Protein AF-B5CTF8-F1 (afdb_monomer_lite)

Radius of gyration: 16.31 Å; chains: 1; bounding box: 38×30×40 Å

pLDDT: mean 96.84, std 2.46, range [86.25, 98.81]

Sequence (152 aa):
MHTYTHDYATVYASEQAYFDDLQKVSDLVEKITGEKSTLIRFPGGSSNTVSADYVQGLMTTLTKAVHEKGYEYFDWNCDSTDASGNNVAVSKLVQNATLCSADHVTILMHDTDAKDTTVEALPQIIEYYRGQGYSFKGLTKDSVAAHHRVNN

Organism: NCBI:txid471875

Secondary structure (DSSP, 8-state):
---SS--HHHHTS-HHHHHHHHHHHHHHHHHHHS----EE--TT-TT-SGGGGT-TTHHHHHHHHHHHTT-EE---SEE--GGGSSS--HHHHHHHHHS---SS--EE---STT-HHHHHHHHHHHHHHHHTT-------TTS---PPPP--

Structure (mmCIF, N/CA/C/O backbone):
data_AF-B5CTF8-F1
#
_entry.id   AF-B5CTF8-F1
#
loop_
_atom_site.group_PDB
_atom_site.id
_atom_site.type_symbol
_atom_site.label_atom_id
_atom_site.label_alt_id
_atom_site.label_comp_id
_atom_site.label_asym_id
_atom_site.label_entity_id
_atom_site.label_seq_id
_atom_site.pdbx_PDB_ins_code
_atom_site.Cartn_x
_atom_site.Cartn_y
_atom_site.Cartn_z
_atom_site.occupancy
_atom_site.B_iso_or_equiv
_atom_site.auth_seq_id
_atom_site.auth_comp_id
_atom_site.auth_asym_id
_atom_site.auth_atom_id
_atom_site.pdbx_PDB_model_num
ATOM 1 N N . MET A 1 1 ? -4.929 -3.071 -6.303 1.00 96.19 1 MET A N 1
ATOM 2 C CA . MET A 1 1 ? -3.919 -4.077 -6.707 1.00 96.19 1 MET A CA 1
ATOM 3 C C . MET A 1 1 ? -2.605 -3.802 -5.995 1.00 96.19 1 MET A C 1
ATOM 5 O O . MET A 1 1 ? -2.296 -2.639 -5.763 1.00 96.19 1 MET A O 1
ATOM 9 N N . HIS A 1 2 ? -1.853 -4.845 -5.636 1.00 97.69 2 HIS A N 1
ATOM 10 C CA . HIS A 1 2 ? -0.646 -4.725 -4.809 1.00 97.69 2 HIS A CA 1
ATOM 11 C C . HIS A 1 2 ? 0.510 -5.586 -5.338 1.00 97.69 2 HIS A C 1
ATOM 13 O O . HIS A 1 2 ? 1.178 -6.255 -4.560 1.00 97.69 2 HIS A O 1
ATOM 19 N N . THR A 1 3 ? 0.736 -5.572 -6.659 1.00 97.62 3 THR A N 1
ATOM 20 C CA . THR A 1 3 ? 1.616 -6.507 -7.401 1.00 97.62 3 THR A CA 1
ATOM 21 C C . THR A 1 3 ? 1.103 -7.952 -7.416 1.00 97.62 3 THR A C 1
ATOM 23 O O . THR A 1 3 ? 0.203 -8.315 -6.661 1.00 97.62 3 THR A O 1
ATOM 26 N N . TYR A 1 4 ? 1.605 -8.747 -8.356 1.00 97.88 4 TYR A N 1
ATOM 27 C CA . TYR A 1 4 ? 1.338 -10.172 -8.504 1.00 97.88 4 TYR A CA 1
ATOM 28 C C . TYR A 1 4 ? 2.293 -11.006 -7.647 1.00 97.88 4 TYR A C 1
ATOM 30 O O . TYR A 1 4 ? 1.866 -11.959 -7.002 1.00 97.88 4 TYR A O 1
ATOM 38 N N . THR A 1 5 ? 3.583 -10.657 -7.637 1.00 97.62 5 THR A N 1
ATOM 39 C CA . THR A 1 5 ? 4.616 -11.425 -6.919 1.00 97.62 5 THR A CA 1
ATOM 40 C C . THR A 1 5 ? 4.878 -10.942 -5.498 1.00 97.62 5 THR A C 1
ATOM 42 O O . THR A 1 5 ? 5.259 -11.751 -4.656 1.00 97.62 5 THR A O 1
ATOM 45 N N . HIS A 1 6 ? 4.711 -9.640 -5.232 1.00 97.00 6 HIS A N 1
ATOM 46 C CA . HIS A 1 6 ? 5.143 -8.995 -3.987 1.00 97.00 6 HIS A CA 1
ATOM 47 C C . HIS A 1 6 ? 6.638 -9.241 -3.656 1.00 97.00 6 HIS A C 1
ATOM 49 O O . HIS A 1 6 ? 7.058 -9.213 -2.497 1.00 97.00 6 HIS A O 1
ATOM 55 N N . ASP A 1 7 ? 7.461 -9.470 -4.686 1.00 98.31 7 ASP A N 1
ATOM 56 C CA . ASP A 1 7 ? 8.910 -9.647 -4.573 1.00 98.31 7 ASP A CA 1
ATOM 57 C C . ASP A 1 7 ? 9.632 -8.370 -5.011 1.00 98.31 7 ASP A C 1
ATOM 59 O O . ASP A 1 7 ? 9.619 -8.010 -6.188 1.00 98.31 7 ASP A O 1
ATOM 63 N N . TYR A 1 8 ? 10.276 -7.684 -4.064 1.00 98.19 8 TYR A N 1
ATOM 64 C CA . TYR A 1 8 ? 10.908 -6.385 -4.309 1.00 98.19 8 TYR A CA 1
ATOM 65 C C . TYR A 1 8 ? 11.960 -6.417 -5.422 1.00 98.19 8 TYR A C 1
ATOM 67 O O . TYR A 1 8 ? 11.995 -5.502 -6.244 1.00 98.19 8 TYR A O 1
ATOM 75 N N . ALA A 1 9 ? 12.770 -7.477 -5.488 1.00 98.19 9 ALA A N 1
ATOM 76 C CA . ALA A 1 9 ? 13.823 -7.603 -6.489 1.00 98.19 9 ALA A CA 1
ATOM 77 C C . ALA A 1 9 ? 13.270 -7.738 -7.907 1.00 98.19 9 ALA A C 1
ATOM 79 O O . ALA A 1 9 ? 13.858 -7.214 -8.848 1.00 98.19 9 ALA A O 1
ATOM 80 N N . THR A 1 10 ? 12.128 -8.402 -8.054 1.00 97.88 10 THR A N 1
ATOM 81 C CA . THR A 1 10 ? 11.440 -8.556 -9.332 1.00 97.88 10 THR A CA 1
ATOM 82 C C . THR A 1 10 ? 10.707 -7.275 -9.711 1.00 97.88 10 THR A C 1
ATOM 84 O O . THR A 1 10 ? 10.924 -6.740 -10.797 1.00 97.88 10 THR A O 1
ATOM 87 N N . VAL A 1 11 ? 9.853 -6.755 -8.823 1.00 98.38 11 VAL A N 1
ATOM 88 C CA . VAL A 1 11 ? 8.950 -5.641 -9.160 1.00 98.38 11 VAL A CA 1
ATOM 89 C C . VAL A 1 11 ? 9.685 -4.314 -9.326 1.00 98.38 11 VAL A C 1
ATOM 91 O O . VAL A 1 11 ? 9.248 -3.482 -10.114 1.00 98.38 11 VAL A O 1
ATOM 94 N N . TYR A 1 12 ? 10.808 -4.111 -8.628 1.00 98.69 12 TYR A N 1
ATOM 95 C CA . TYR A 1 12 ? 11.600 -2.881 -8.706 1.00 98.69 12 TYR A CA 1
ATOM 96 C C . TYR A 1 12 ? 12.874 -3.010 -9.553 1.00 98.69 12 TYR A C 1
ATOM 98 O O . TYR A 1 12 ? 13.704 -2.106 -9.546 1.00 98.69 12 TYR A O 1
ATOM 106 N N . ALA A 1 13 ? 13.012 -4.074 -10.353 1.00 98.56 13 ALA A N 1
ATOM 107 C CA . ALA A 1 13 ? 14.134 -4.221 -11.287 1.00 98.56 13 ALA A CA 1
ATOM 108 C C . ALA A 1 13 ? 14.137 -3.176 -12.420 1.00 98.56 13 ALA A C 1
ATOM 110 O O . ALA A 1 13 ? 15.185 -2.877 -12.988 1.00 98.56 13 ALA A O 1
ATOM 111 N N . SER A 1 14 ? 12.965 -2.663 -12.808 1.00 98.75 14 SER A N 1
ATOM 112 C CA . SER A 1 14 ? 12.784 -1.591 -13.796 1.00 98.75 14 SER A CA 1
ATOM 113 C C . SER A 1 14 ? 11.323 -1.136 -13.828 1.00 98.75 14 SER A C 1
ATOM 115 O O . SER A 1 14 ? 10.443 -1.816 -13.300 1.00 98.75 14 SER A O 1
ATOM 117 N N . GLU A 1 15 ? 11.040 -0.031 -14.520 1.00 98.56 15 GLU A N 1
ATOM 118 C CA . GLU A 1 15 ? 9.663 0.390 -14.803 1.00 98.56 15 GLU A CA 1
ATOM 119 C C . GLU A 1 15 ? 8.869 -0.693 -15.555 1.00 98.56 15 GLU A C 1
ATOM 121 O O . GLU A 1 15 ? 7.729 -0.991 -15.200 1.00 98.56 15 GLU A O 1
ATOM 126 N N . GLN A 1 16 ? 9.484 -1.327 -16.561 1.00 98.69 16 GLN A N 1
ATOM 127 C CA . GLN A 1 16 ? 8.839 -2.392 -17.329 1.00 98.69 16 GLN A CA 1
ATOM 128 C C . GLN A 1 16 ? 8.497 -3.592 -16.440 1.00 98.69 16 GLN A C 1
ATOM 130 O O . GLN A 1 16 ? 7.382 -4.098 -16.507 1.00 98.69 16 GLN A O 1
ATOM 135 N N . ALA A 1 17 ? 9.423 -4.009 -15.570 1.00 98.75 17 ALA A N 1
ATOM 136 C CA . ALA A 1 17 ? 9.198 -5.129 -14.658 1.00 98.75 17 ALA A CA 1
ATOM 137 C C . ALA A 1 17 ? 8.020 -4.865 -13.706 1.00 98.75 17 ALA A C 1
ATOM 139 O O . ALA A 1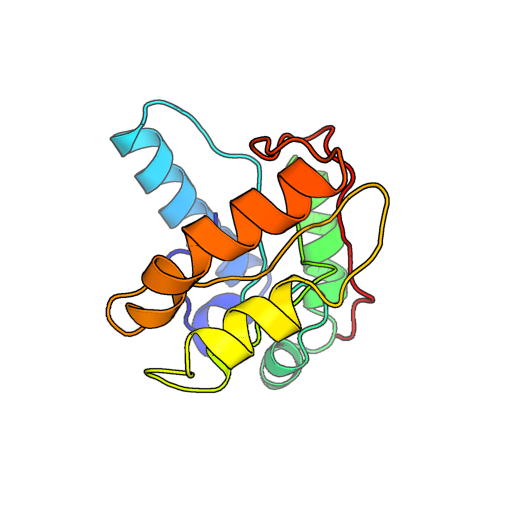 17 ? 7.185 -5.748 -13.505 1.00 98.75 17 ALA A O 1
ATOM 140 N N . TYR A 1 18 ? 7.909 -3.637 -13.187 1.00 98.75 18 TYR A N 1
ATOM 141 C CA . TYR A 1 18 ? 6.771 -3.226 -12.369 1.00 98.75 18 TYR A CA 1
ATOM 142 C C . TYR A 1 18 ? 5.447 -3.347 -13.135 1.00 98.75 18 TYR A C 1
ATOM 144 O O . TYR A 1 18 ? 4.488 -3.928 -12.628 1.00 98.75 18 TYR A O 1
ATOM 152 N N . PHE A 1 19 ? 5.381 -2.819 -14.361 1.00 98.69 19 PHE A N 1
ATOM 153 C CA . PHE A 1 19 ? 4.145 -2.840 -15.145 1.00 98.69 19 PHE A CA 1
ATOM 154 C C . PHE A 1 19 ? 3.779 -4.227 -15.675 1.00 98.69 19 PHE A C 1
ATOM 156 O O . PHE A 1 19 ? 2.593 -4.543 -15.726 1.00 98.69 19 PHE A O 1
ATOM 163 N N . ASP A 1 20 ? 4.755 -5.071 -16.007 1.00 98.69 20 ASP A N 1
ATOM 164 C CA . ASP A 1 20 ? 4.509 -6.465 -16.388 1.00 98.69 20 ASP A CA 1
ATOM 165 C C . ASP A 1 20 ? 3.908 -7.259 -15.224 1.00 98.69 20 ASP A C 1
ATOM 167 O O . ASP A 1 20 ? 2.986 -8.056 -15.406 1.00 98.69 20 ASP A O 1
ATOM 171 N N . ASP A 1 21 ? 4.412 -7.039 -14.010 1.00 98.69 21 ASP A N 1
ATOM 172 C CA . ASP A 1 21 ? 3.878 -7.653 -12.800 1.00 98.69 21 ASP A CA 1
ATOM 173 C C . ASP A 1 21 ? 2.484 -7.093 -12.440 1.00 98.69 21 ASP A C 1
ATOM 175 O O . ASP A 1 21 ? 1.551 -7.862 -12.180 1.00 98.69 21 ASP A O 1
ATOM 179 N N . LEU A 1 22 ? 2.292 -5.772 -12.541 1.00 98.50 22 LEU A N 1
ATOM 180 C CA . LEU A 1 22 ? 0.996 -5.123 -12.327 1.00 98.50 22 LEU A CA 1
ATOM 181 C C . LEU A 1 22 ? -0.067 -5.610 -13.325 1.00 98.50 22 LEU A C 1
ATOM 183 O O . LEU A 1 22 ? -1.218 -5.826 -12.941 1.00 98.50 22 LEU A O 1
ATOM 187 N N . GLN A 1 23 ? 0.304 -5.818 -14.592 1.00 98.19 23 GLN A N 1
ATOM 188 C CA . GLN A 1 23 ? -0.613 -6.324 -15.611 1.00 98.19 23 GLN A CA 1
ATOM 189 C C . GLN A 1 23 ? -1.076 -7.748 -15.281 1.00 98.19 23 GLN A C 1
ATOM 191 O O . GLN A 1 23 ? -2.269 -8.022 -15.364 1.00 98.19 23 GLN A O 1
ATOM 196 N N . LYS A 1 24 ? -0.180 -8.627 -14.807 1.00 98.31 24 LYS A N 1
ATOM 197 C CA . LYS A 1 24 ? -0.543 -10.001 -14.407 1.00 98.31 24 LYS A CA 1
ATOM 198 C C . LYS A 1 24 ? -1.600 -10.029 -13.306 1.00 98.31 24 LYS A C 1
ATOM 200 O O . LYS A 1 24 ? -2.558 -10.796 -13.402 1.00 98.31 24 LYS A O 1
ATOM 205 N N . VAL A 1 25 ? -1.450 -9.206 -12.261 1.00 98.06 25 VAL A N 1
ATOM 206 C CA . VAL A 1 25 ? -2.472 -9.128 -11.202 1.00 98.06 25 VAL A CA 1
ATOM 207 C C . VAL A 1 25 ? -3.752 -8.464 -11.707 1.00 98.06 25 VAL A C 1
ATOM 209 O O . VAL A 1 25 ? -4.835 -8.907 -11.332 1.00 98.06 25 VAL A O 1
ATOM 212 N N . SER A 1 26 ? -3.660 -7.469 -12.597 1.00 97.56 26 SER A N 1
ATOM 213 C CA . SER A 1 26 ? -4.846 -6.856 -13.208 1.00 97.56 26 SER A CA 1
ATOM 214 C C . SER A 1 26 ? -5.657 -7.863 -14.016 1.00 97.56 26 SER A C 1
ATOM 216 O O . SER A 1 26 ? -6.871 -7.923 -13.842 1.00 97.56 26 SER A O 1
ATOM 218 N N . ASP A 1 27 ? -4.999 -8.663 -14.856 1.00 97.94 27 ASP A N 1
ATOM 219 C CA . ASP A 1 27 ? -5.650 -9.683 -15.681 1.00 97.94 27 ASP A CA 1
ATOM 220 C C . ASP A 1 27 ? -6.286 -10.772 -14.813 1.00 97.94 27 ASP A C 1
ATOM 222 O O . ASP A 1 27 ? -7.396 -11.229 -15.086 1.00 97.94 27 ASP A O 1
ATOM 226 N N . LEU A 1 28 ? -5.600 -11.186 -13.739 1.00 97.88 28 LEU A N 1
ATOM 227 C CA . LEU A 1 28 ? -6.134 -12.173 -12.804 1.00 97.88 28 LEU A CA 1
ATOM 228 C C . LEU A 1 28 ? -7.380 -11.649 -12.080 1.00 97.88 28 LEU A C 1
ATOM 230 O O . LEU A 1 28 ? -8.369 -12.376 -11.982 1.00 97.88 28 LEU A O 1
ATOM 234 N N . VAL A 1 29 ? -7.343 -10.405 -11.591 1.00 97.69 29 VAL A N 1
ATOM 235 C CA . VAL A 1 29 ? -8.494 -9.771 -10.934 1.00 97.69 29 VAL A CA 1
ATOM 236 C C . VAL A 1 29 ? -9.663 -9.675 -11.907 1.00 97.69 29 VAL A C 1
ATOM 238 O O . VAL A 1 29 ? -10.735 -10.173 -11.583 1.00 97.69 29 VAL A O 1
ATOM 241 N N . GLU A 1 30 ? -9.452 -9.142 -13.112 1.00 97.94 30 GLU A N 1
ATOM 242 C CA . GLU A 1 30 ? -10.499 -9.012 -14.134 1.00 97.94 30 GLU A CA 1
ATOM 243 C C . GLU A 1 30 ? -11.096 -10.373 -14.517 1.00 97.94 30 GLU A C 1
ATOM 245 O O . GLU A 1 30 ? -12.311 -10.516 -14.619 1.00 97.94 30 GLU A O 1
ATOM 250 N N . LYS A 1 31 ? -10.268 -11.415 -14.637 1.00 98.25 31 LYS A N 1
ATOM 251 C CA . LYS A 1 31 ? -10.738 -12.780 -14.902 1.00 98.25 31 LYS A CA 1
ATOM 252 C C . LYS A 1 31 ? -11.645 -13.328 -13.791 1.00 98.25 31 LYS A C 1
ATOM 254 O O . LYS A 1 31 ? -12.556 -14.098 -14.088 1.00 98.25 31 LYS A O 1
ATOM 259 N N . ILE A 1 32 ? -11.366 -13.001 -12.528 1.00 98.12 32 ILE A N 1
ATOM 260 C CA . ILE A 1 32 ? -12.110 -13.510 -11.363 1.00 98.12 32 ILE A CA 1
ATOM 261 C C . ILE A 1 32 ? -13.388 -12.703 -11.127 1.00 98.12 32 ILE A C 1
ATOM 263 O O . ILE A 1 32 ? -14.428 -13.279 -10.815 1.00 98.12 32 ILE A O 1
ATOM 267 N N . THR A 1 33 ? -13.307 -11.378 -11.234 1.00 97.44 33 THR A N 1
ATOM 268 C CA . THR A 1 33 ? -14.381 -10.466 -10.821 1.00 97.44 33 THR A CA 1
ATOM 269 C C . THR A 1 33 ? -15.216 -9.949 -11.989 1.00 97.44 33 THR A C 1
ATOM 271 O O . THR A 1 33 ? -16.330 -9.487 -11.766 1.00 97.44 33 THR A O 1
ATOM 274 N N . GLY A 1 34 ? -14.693 -10.008 -13.217 1.00 97.69 34 GLY A N 1
ATOM 275 C CA . GLY A 1 34 ? -15.251 -9.333 -14.390 1.00 97.69 34 GLY A CA 1
ATOM 276 C C . GLY A 1 34 ? -14.941 -7.832 -14.457 1.00 97.69 34 GLY A C 1
ATOM 277 O O . GLY A 1 34 ? -15.405 -7.169 -15.377 1.00 97.69 34 GLY A O 1
ATOM 278 N N . GLU A 1 35 ? -14.170 -7.294 -13.505 1.00 94.88 35 GLU A N 1
ATOM 279 C CA . GLU A 1 35 ? -13.938 -5.856 -13.341 1.00 94.88 35 GLU A CA 1
ATOM 280 C C . GLU A 1 35 ? -12.444 -5.522 -13.344 1.00 94.88 35 GLU A C 1
ATOM 282 O O . GLU A 1 35 ? -11.648 -6.119 -12.611 1.00 94.88 35 GLU A O 1
ATOM 287 N N . LYS A 1 36 ? -12.060 -4.495 -14.110 1.00 92.38 36 LYS A N 1
ATOM 288 C CA . LYS A 1 36 ? -10.679 -4.009 -14.142 1.00 92.38 36 LYS A CA 1
ATOM 289 C C . LYS A 1 36 ? -10.430 -2.993 -13.031 1.00 92.38 36 LYS A C 1
ATOM 291 O O . LYS A 1 36 ? -10.975 -1.889 -13.029 1.00 92.38 36 LYS A O 1
ATOM 296 N N . SER A 1 37 ? -9.556 -3.341 -12.089 1.00 93.75 37 SER A N 1
ATOM 297 C CA . SER A 1 37 ? -9.152 -2.415 -11.031 1.00 93.75 37 SER A CA 1
ATOM 298 C C . SER A 1 37 ? -8.206 -1.344 -11.573 1.00 93.75 37 SER A C 1
ATOM 300 O O . SER A 1 37 ? -7.288 -1.626 -12.337 1.00 93.75 37 SER A O 1
ATOM 302 N N . THR A 1 38 ? -8.400 -0.104 -11.131 1.00 95.62 38 THR A N 1
ATOM 303 C CA . THR A 1 38 ? -7.511 1.026 -11.452 1.00 95.62 38 THR A CA 1
ATOM 304 C C . THR A 1 38 ? -6.891 1.654 -10.205 1.00 95.62 38 THR A C 1
ATOM 306 O O . THR A 1 38 ? -6.253 2.699 -10.289 1.00 95.62 38 THR A O 1
ATOM 309 N N . LEU A 1 39 ? -7.062 1.009 -9.049 1.00 98.06 39 LEU A N 1
ATOM 310 C CA . LEU A 1 39 ? -6.517 1.458 -7.773 1.00 98.06 39 LEU A CA 1
ATOM 311 C C . LEU A 1 39 ? -5.348 0.558 -7.397 1.00 98.06 39 LEU A C 1
ATOM 313 O O . LEU A 1 39 ? -5.477 -0.674 -7.416 1.00 98.06 39 LEU A O 1
ATOM 317 N N . ILE A 1 40 ? -4.219 1.148 -7.031 1.00 98.44 40 ILE A N 1
ATOM 318 C CA . ILE A 1 40 ? -3.011 0.409 -6.666 1.00 98.44 40 ILE A CA 1
ATOM 319 C C . ILE A 1 40 ? -2.462 0.859 -5.311 1.00 98.44 40 ILE A C 1
ATOM 321 O O . ILE A 1 40 ? -2.770 1.936 -4.810 1.00 98.44 40 ILE A O 1
ATOM 325 N N . ARG A 1 41 ? -1.611 0.025 -4.725 1.00 98.56 41 ARG A N 1
ATOM 326 C CA . ARG A 1 41 ? -0.685 0.412 -3.660 1.00 98.56 41 ARG A CA 1
ATOM 327 C C . ARG A 1 41 ? 0.672 -0.171 -4.012 1.00 98.56 41 ARG A C 1
ATOM 329 O O . ARG A 1 41 ? 0.757 -1.361 -4.317 1.00 98.56 41 ARG A O 1
ATOM 336 N N . PHE A 1 42 ? 1.722 0.639 -3.983 1.00 98.69 42 PHE A N 1
ATOM 337 C CA . PHE A 1 42 ? 3.085 0.149 -4.182 1.00 98.69 42 PHE A CA 1
ATOM 338 C C . PHE A 1 42 ? 3.507 -0.742 -3.000 1.00 98.69 42 PHE A C 1
ATOM 340 O O . PHE A 1 42 ? 3.227 -0.370 -1.857 1.00 98.69 42 PHE A O 1
ATOM 347 N N . PRO A 1 43 ? 4.172 -1.893 -3.219 1.00 98.25 43 PRO A N 1
ATOM 348 C CA . PRO A 1 43 ? 4.837 -2.630 -2.144 1.00 98.25 43 PRO A CA 1
ATOM 349 C C . PRO A 1 43 ? 5.779 -1.710 -1.358 1.00 98.25 43 PRO A C 1
ATOM 351 O O . PRO A 1 43 ? 6.628 -1.032 -1.937 1.00 98.25 43 PRO A O 1
ATOM 354 N N . GLY A 1 44 ? 5.591 -1.628 -0.041 1.00 97.62 44 GLY A N 1
ATOM 355 C CA . GLY A 1 44 ? 6.333 -0.700 0.825 1.00 97.62 44 GLY A CA 1
ATOM 356 C C . GLY A 1 44 ? 5.903 0.776 0.740 1.00 97.62 44 GLY A C 1
ATOM 357 O O . GLY A 1 44 ? 6.511 1.619 1.396 1.00 97.62 44 GLY A O 1
ATOM 358 N N . GLY A 1 45 ? 4.864 1.097 -0.037 1.00 98.38 45 GLY A N 1
ATOM 359 C CA . GLY A 1 45 ? 4.376 2.460 -0.272 1.00 98.38 45 GLY A CA 1
ATOM 360 C C . GLY A 1 45 ? 5.213 3.246 -1.285 1.00 98.38 45 GLY A C 1
ATOM 361 O O . GLY A 1 45 ? 6.332 2.865 -1.634 1.00 98.38 45 GLY A O 1
ATOM 362 N N . SER A 1 46 ? 4.686 4.372 -1.766 1.00 98.62 46 SER A N 1
ATOM 363 C CA . SER A 1 46 ? 5.386 5.279 -2.693 1.00 98.62 46 SER A CA 1
ATOM 364 C C . SER A 1 46 ? 6.676 5.866 -2.094 1.00 98.62 46 SER A C 1
ATOM 366 O O . SER A 1 46 ? 7.608 6.234 -2.808 1.00 98.62 46 SER A O 1
ATOM 368 N N . SER A 1 47 ? 6.750 5.899 -0.763 1.00 98.56 47 SER A N 1
ATOM 369 C CA . SER A 1 47 ? 7.880 6.369 0.036 1.00 98.56 47 SER A CA 1
ATOM 370 C C . SER A 1 47 ? 8.966 5.324 0.289 1.00 98.56 47 SER A C 1
ATOM 372 O O . SER A 1 47 ? 9.897 5.615 1.046 1.00 98.56 47 SER A O 1
ATOM 374 N N . ASN A 1 48 ? 8.841 4.107 -0.251 1.00 98.50 48 ASN A N 1
ATOM 375 C CA . ASN A 1 48 ? 9.820 3.052 -0.006 1.00 98.50 48 ASN A CA 1
ATOM 376 C C . ASN A 1 48 ? 11.218 3.459 -0.498 1.00 98.50 48 ASN A C 1
ATOM 378 O O . ASN A 1 48 ? 11.367 4.118 -1.526 1.00 98.50 48 ASN A O 1
ATOM 382 N N . THR A 1 49 ? 12.244 3.023 0.228 1.00 98.44 49 THR A N 1
ATOM 383 C CA . THR A 1 49 ? 13.650 3.202 -0.162 1.00 98.44 49 THR A CA 1
ATOM 384 C C . THR A 1 49 ? 14.276 1.918 -0.697 1.00 98.44 49 THR A C 1
ATOM 386 O O . THR A 1 49 ? 15.321 1.984 -1.325 1.00 98.44 49 THR A O 1
ATOM 389 N N . VAL A 1 50 ? 13.639 0.757 -0.495 1.00 98.31 50 VAL A N 1
ATOM 390 C CA . VAL A 1 50 ? 14.149 -0.549 -0.958 1.00 98.31 50 VAL A CA 1
ATOM 391 C C . VAL A 1 50 ? 14.262 -0.618 -2.481 1.00 98.31 50 VAL A C 1
ATOM 393 O O . VAL A 1 50 ? 15.166 -1.248 -3.011 1.00 98.31 50 VAL A O 1
ATOM 396 N N . SER A 1 51 ? 13.396 0.090 -3.212 1.00 98.50 51 SER A N 1
ATOM 397 C CA . SER A 1 51 ? 13.511 0.225 -4.670 1.00 98.50 51 SER A CA 1
ATOM 398 C C . SER A 1 51 ? 14.852 0.825 -5.112 1.00 98.50 51 SER A C 1
ATOM 400 O O . SER A 1 51 ? 15.326 0.510 -6.201 1.00 98.50 51 SER A O 1
ATOM 402 N N . ALA A 1 52 ? 15.486 1.646 -4.269 1.00 98.19 52 ALA A N 1
ATOM 403 C CA . ALA A 1 52 ? 16.760 2.296 -4.556 1.00 98.19 52 ALA A CA 1
ATOM 404 C C . ALA A 1 52 ? 17.936 1.297 -4.569 1.00 98.19 52 ALA A C 1
ATOM 406 O O . ALA A 1 52 ? 18.951 1.561 -5.218 1.00 98.19 52 ALA A O 1
ATOM 407 N N . ASP A 1 53 ? 17.781 0.137 -3.920 1.00 98.31 53 ASP A N 1
ATOM 408 C CA . ASP A 1 53 ? 18.752 -0.965 -3.967 1.00 98.31 53 ASP A CA 1
ATOM 409 C C . ASP A 1 53 ? 18.805 -1.627 -5.358 1.00 98.31 53 ASP A C 1
ATOM 411 O O . ASP A 1 53 ? 19.786 -2.294 -5.691 1.00 98.31 53 ASP A O 1
ATOM 415 N N . TYR A 1 54 ? 17.773 -1.420 -6.186 1.00 98.06 54 TYR A N 1
ATOM 416 C CA . TYR A 1 54 ? 17.666 -1.970 -7.539 1.00 98.06 54 TYR A CA 1
ATOM 417 C C . TYR A 1 54 ? 17.825 -0.884 -8.608 1.00 98.06 54 TYR A C 1
ATOM 419 O O . TYR A 1 54 ? 18.667 -1.008 -9.497 1.00 98.06 54 TYR A O 1
ATOM 427 N N . VAL A 1 55 ? 17.035 0.193 -8.519 1.00 98.56 55 VAL A N 1
ATOM 428 C CA . VAL A 1 55 ? 17.043 1.312 -9.469 1.00 98.56 55 VAL A CA 1
ATOM 429 C C . VAL A 1 55 ? 16.795 2.633 -8.731 1.00 98.56 55 VAL A C 1
ATOM 431 O O . VAL A 1 55 ? 15.711 2.896 -8.205 1.00 98.56 55 VAL A O 1
ATOM 434 N N . GLN A 1 56 ? 17.806 3.502 -8.732 1.00 98.50 56 GLN A N 1
ATOM 435 C CA . GLN A 1 56 ? 17.708 4.875 -8.224 1.00 98.50 56 GLN A CA 1
ATOM 436 C C . GLN A 1 56 ? 16.764 5.708 -9.107 1.00 98.50 56 GLN A C 1
ATOM 438 O O . GLN A 1 56 ? 16.848 5.622 -10.333 1.00 98.50 56 GLN A O 1
ATOM 443 N N . GLY A 1 57 ? 15.886 6.531 -8.527 1.00 98.50 57 GLY A N 1
ATOM 444 C CA . GLY A 1 57 ? 14.935 7.341 -9.303 1.00 98.50 57 GLY A CA 1
ATOM 445 C C . GLY A 1 57 ? 13.638 6.614 -9.675 1.00 98.50 57 GLY A C 1
ATOM 446 O O . GLY A 1 57 ? 12.768 7.193 -10.340 1.00 98.50 57 GLY A O 1
ATOM 447 N N . LEU A 1 58 ? 13.503 5.330 -9.314 1.00 98.75 58 LEU A N 1
ATOM 448 C CA . LEU A 1 58 ? 12.427 4.494 -9.839 1.00 98.75 58 LEU A CA 1
ATOM 449 C C . LEU A 1 58 ? 11.058 4.917 -9.313 1.00 98.75 58 LEU A C 1
ATOM 451 O O . LEU A 1 58 ? 10.128 5.021 -10.107 1.00 98.75 58 LEU A O 1
ATOM 455 N N . MET A 1 59 ? 10.910 5.214 -8.020 1.00 98.75 59 MET A N 1
ATOM 456 C CA . MET A 1 59 ? 9.595 5.587 -7.477 1.00 98.75 59 MET A CA 1
ATOM 457 C C . MET A 1 59 ? 9.138 6.954 -7.991 1.00 98.75 59 MET A C 1
ATOM 459 O O . MET A 1 59 ? 7.960 7.131 -8.299 1.00 98.75 59 MET A O 1
ATOM 463 N N . THR A 1 60 ? 10.065 7.887 -8.204 1.00 98.69 60 THR A N 1
ATOM 464 C CA . THR A 1 60 ? 9.800 9.164 -8.885 1.00 98.69 60 THR A CA 1
ATOM 465 C C . THR A 1 60 ? 9.264 8.963 -10.304 1.00 98.69 60 THR A C 1
ATOM 467 O O . THR A 1 60 ? 8.406 9.724 -10.757 1.00 98.69 60 THR A O 1
ATOM 470 N N . THR A 1 61 ? 9.751 7.940 -11.008 1.00 98.62 61 THR A N 1
ATOM 471 C CA . THR A 1 61 ? 9.272 7.583 -12.350 1.00 98.62 61 THR A CA 1
ATOM 472 C C . THR A 1 61 ? 7.914 6.886 -12.271 1.00 98.62 61 THR A C 1
ATOM 474 O O . THR A 1 61 ? 6.947 7.335 -12.886 1.00 98.62 61 THR A O 1
ATOM 477 N N . LEU A 1 62 ? 7.806 5.842 -11.445 1.00 98.81 62 LEU A N 1
ATOM 478 C CA . LEU A 1 62 ? 6.607 5.017 -11.319 1.00 98.81 62 LEU A CA 1
ATOM 479 C C . LEU A 1 62 ? 5.389 5.810 -10.849 1.00 98.81 62 LEU A C 1
ATOM 481 O O . LEU A 1 62 ? 4.318 5.647 -11.422 1.00 98.81 62 LEU A O 1
ATOM 485 N N . THR A 1 63 ? 5.533 6.687 -9.852 1.00 98.56 63 THR A N 1
ATOM 486 C CA . THR A 1 63 ? 4.407 7.487 -9.326 1.00 98.56 63 THR A CA 1
ATOM 487 C C . THR A 1 63 ? 3.785 8.398 -10.385 1.00 98.56 63 THR A C 1
ATOM 489 O O . THR A 1 63 ? 2.577 8.610 -10.371 1.00 98.56 63 THR A O 1
ATOM 492 N N . LYS A 1 64 ? 4.567 8.872 -11.362 1.00 98.56 64 LYS A N 1
ATOM 493 C CA . LYS A 1 64 ? 4.048 9.614 -12.523 1.00 98.56 64 LYS A CA 1
ATOM 494 C C . LYS A 1 64 ? 3.445 8.676 -13.566 1.00 98.56 64 LYS A C 1
ATOM 496 O O . LYS A 1 64 ? 2.309 8.875 -13.991 1.00 98.56 64 LYS A O 1
ATOM 501 N N . ALA A 1 65 ? 4.177 7.625 -13.932 1.00 98.56 65 ALA A N 1
ATOM 502 C CA . ALA A 1 65 ? 3.778 6.695 -14.983 1.00 98.56 65 ALA A CA 1
ATOM 503 C C . ALA A 1 65 ? 2.453 5.975 -14.674 1.00 98.56 65 ALA A C 1
ATOM 505 O O . ALA A 1 65 ? 1.659 5.716 -15.580 1.00 98.56 65 ALA A O 1
ATOM 506 N N . VAL A 1 66 ? 2.173 5.660 -13.402 1.00 98.12 66 VAL A N 1
ATOM 507 C CA . VAL A 1 66 ? 0.898 5.030 -13.018 1.00 98.12 66 VAL A CA 1
ATOM 508 C C . VAL A 1 66 ? -0.288 5.963 -13.273 1.00 98.12 66 VAL A C 1
ATOM 510 O O . VAL A 1 66 ? -1.289 5.513 -13.829 1.00 98.12 66 VAL A O 1
ATOM 513 N N . HIS A 1 67 ? -0.158 7.262 -12.983 1.00 97.75 67 HIS A N 1
ATOM 514 C CA . HIS A 1 67 ? -1.191 8.251 -13.295 1.00 97.75 67 HIS A CA 1
ATOM 515 C C . HIS A 1 67 ? -1.387 8.431 -14.801 1.00 97.75 67 HIS A C 1
ATOM 517 O O . HIS A 1 67 ? -2.522 8.436 -15.273 1.00 97.75 67 HIS A O 1
ATOM 523 N N . GLU A 1 68 ? -0.300 8.505 -15.574 1.00 98.19 68 GLU A N 1
ATOM 524 C CA . GLU A 1 68 ? -0.357 8.598 -17.042 1.00 98.19 68 GLU A CA 1
ATOM 525 C C . GLU A 1 68 ? -1.061 7.389 -17.677 1.00 98.19 68 GLU A C 1
ATOM 527 O O . GLU A 1 68 ? -1.745 7.514 -18.692 1.00 98.19 68 GLU A O 1
ATOM 532 N N . LYS A 1 69 ? -0.949 6.217 -17.045 1.00 97.19 69 LYS A N 1
ATOM 533 C CA . LYS A 1 69 ? -1.650 4.987 -17.442 1.00 97.19 69 LYS A CA 1
ATOM 534 C C . LYS A 1 69 ? -3.063 4.868 -16.859 1.00 97.19 69 LYS A C 1
ATOM 536 O O . LYS A 1 69 ? -3.724 3.852 -17.068 1.00 97.19 69 LYS A O 1
ATOM 541 N N . GLY A 1 70 ? -3.549 5.894 -16.161 1.00 96.56 70 GLY A N 1
ATOM 542 C CA . GLY A 1 70 ? -4.913 5.970 -15.644 1.00 96.56 70 GLY A CA 1
ATOM 543 C C . GLY A 1 70 ? -5.148 5.214 -14.335 1.00 96.56 70 GLY A C 1
ATOM 544 O O . GLY A 1 70 ? -6.304 4.902 -14.028 1.00 96.56 70 GLY A O 1
ATOM 545 N N . TYR A 1 71 ? -4.094 4.912 -13.578 1.00 97.56 71 TYR A N 1
ATOM 546 C CA . TYR A 1 71 ? -4.190 4.388 -12.217 1.00 97.56 71 TYR A CA 1
ATOM 547 C C . TYR A 1 71 ? -4.182 5.519 -11.182 1.00 97.56 71 TYR A C 1
ATOM 549 O O . TYR A 1 71 ? -3.599 6.581 -11.395 1.00 97.56 71 TYR A O 1
ATOM 557 N N . GLU A 1 72 ? -4.796 5.251 -10.035 1.00 98.00 72 GLU A N 1
ATOM 558 C CA . GLU A 1 72 ? -4.614 6.030 -8.809 1.00 98.00 72 GLU A CA 1
ATOM 559 C C . GLU A 1 72 ? -3.923 5.145 -7.768 1.00 98.00 72 GLU A C 1
ATOM 561 O O . GLU A 1 72 ? -4.231 3.949 -7.677 1.00 98.00 72 GLU A O 1
ATOM 566 N N . TYR A 1 73 ? -2.991 5.704 -6.997 1.00 98.25 73 TYR A N 1
ATOM 567 C CA . TYR A 1 73 ? -2.293 4.965 -5.951 1.00 98.25 73 TYR A CA 1
ATOM 568 C C . TYR A 1 73 ? -2.617 5.511 -4.564 1.00 98.25 73 TYR A C 1
ATOM 570 O O . TYR A 1 73 ? -2.796 6.706 -4.367 1.00 98.25 73 TYR A O 1
ATOM 578 N N . PHE A 1 74 ? -2.676 4.617 -3.581 1.00 98.50 74 PHE A N 1
ATOM 579 C CA . PHE A 1 74 ? -2.981 4.971 -2.199 1.00 98.50 74 PHE A CA 1
ATOM 580 C C . PHE A 1 74 ? -1.916 4.406 -1.267 1.00 98.50 74 PHE A C 1
ATOM 582 O O . PHE A 1 74 ? -1.750 3.184 -1.173 1.00 98.50 74 PHE A O 1
ATOM 589 N N . ASP A 1 75 ? -1.242 5.286 -0.530 1.00 98.44 75 ASP A N 1
ATOM 590 C CA . ASP A 1 75 ? -0.460 4.890 0.636 1.00 98.44 75 ASP A CA 1
ATOM 591 C C . ASP A 1 75 ? -1.404 4.755 1.846 1.00 98.44 75 ASP A C 1
ATOM 593 O O . ASP A 1 75 ? -2.463 4.115 1.760 1.00 98.44 75 ASP A O 1
ATOM 597 N N . TRP A 1 76 ? -1.014 5.304 2.992 1.00 98.19 76 TRP A N 1
ATOM 598 C CA . TRP A 1 76 ? -1.810 5.357 4.210 1.00 98.19 76 TRP A CA 1
ATOM 599 C C . TRP A 1 76 ? -1.480 6.638 4.978 1.00 98.19 76 TRP A C 1
ATOM 601 O O . TRP A 1 76 ? -0.513 7.324 4.689 1.00 98.19 76 TRP A O 1
ATOM 611 N N . ASN A 1 77 ? -2.307 7.021 5.940 1.00 97.31 77 ASN A N 1
ATOM 612 C CA . ASN A 1 77 ? -1.956 8.073 6.906 1.00 97.31 77 ASN A CA 1
ATOM 613 C C . ASN A 1 77 ? -2.147 7.604 8.352 1.00 97.31 77 ASN A C 1
ATOM 615 O O . ASN A 1 77 ? -1.938 8.366 9.293 1.00 97.31 77 ASN A O 1
ATOM 619 N N . CYS A 1 78 ? -2.523 6.337 8.511 1.00 97.38 78 CYS A N 1
ATOM 620 C CA . CYS A 1 78 ? -2.609 5.653 9.777 1.00 97.38 78 CYS A CA 1
ATOM 621 C C . CYS A 1 78 ? -2.037 4.248 9.636 1.00 97.38 78 CYS A C 1
ATOM 623 O O . CYS A 1 78 ? -2.376 3.533 8.696 1.00 97.38 78 CYS A O 1
ATOM 625 N N . ASP A 1 79 ? -1.160 3.854 10.551 1.00 97.00 79 ASP A N 1
ATOM 626 C CA . ASP A 1 79 ? -0.506 2.550 10.529 1.00 97.00 79 ASP A CA 1
ATOM 627 C C . ASP A 1 79 ? -0.909 1.761 11.777 1.00 97.00 79 ASP A C 1
ATOM 629 O O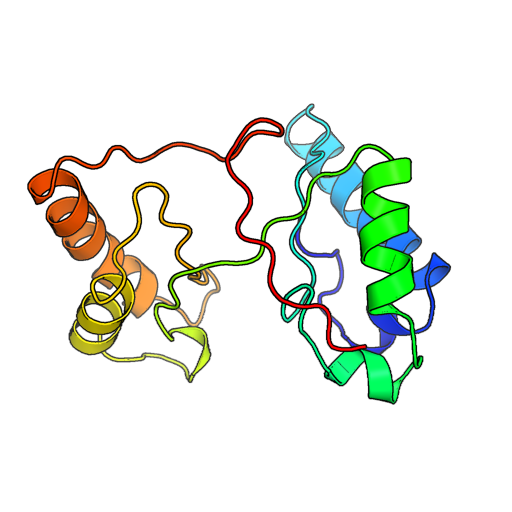 . ASP A 1 79 ? -0.642 2.183 12.904 1.00 97.00 79 ASP A O 1
ATOM 633 N N . SER A 1 80 ? -1.557 0.609 11.585 1.00 96.62 80 SER A N 1
ATOM 634 C CA . SER A 1 80 ? -1.893 -0.299 12.690 1.00 96.62 80 SER A CA 1
ATOM 635 C C . SER A 1 80 ? -0.653 -0.950 13.308 1.00 96.62 80 SER A C 1
ATOM 637 O O . SER A 1 80 ? -0.709 -1.473 14.422 1.00 96.62 80 SER A O 1
ATOM 639 N N . THR A 1 81 ? 0.484 -0.903 12.605 1.00 96.06 81 THR A N 1
ATOM 640 C CA . THR A 1 81 ? 1.756 -1.565 12.909 1.00 96.06 81 THR A CA 1
ATOM 641 C C . THR A 1 81 ? 1.667 -3.089 12.948 1.00 96.06 81 THR A C 1
ATOM 643 O O . THR A 1 81 ? 2.555 -3.753 13.491 1.00 96.06 81 THR A O 1
ATOM 646 N N . ASP A 1 82 ? 0.626 -3.671 12.357 1.00 95.50 82 ASP A N 1
ATOM 647 C CA . ASP A 1 82 ? 0.460 -5.121 12.288 1.00 95.50 82 ASP A CA 1
ATOM 648 C C . ASP A 1 82 ? 1.568 -5.810 11.481 1.00 95.50 82 ASP A C 1
ATOM 650 O O . ASP A 1 82 ? 1.923 -6.951 11.768 1.00 95.50 82 ASP A O 1
ATOM 654 N N . ALA A 1 83 ? 2.204 -5.104 10.547 1.00 93.38 83 ALA A N 1
ATOM 655 C CA . ALA A 1 83 ? 3.370 -5.575 9.807 1.00 93.38 83 ALA A CA 1
ATOM 656 C C . ALA A 1 83 ? 4.647 -5.705 10.660 1.00 93.38 83 ALA A C 1
ATOM 658 O O . ALA A 1 83 ? 5.610 -6.318 10.205 1.00 93.38 83 ALA A O 1
ATOM 659 N N . SER A 1 84 ? 4.675 -5.182 11.894 1.00 92.56 84 SER A N 1
ATOM 660 C CA . SER A 1 84 ? 5.870 -5.221 12.760 1.00 92.56 84 SER A CA 1
ATOM 661 C C . SER A 1 84 ? 6.241 -6.619 13.274 1.00 92.56 84 SER A C 1
ATOM 663 O O . SER A 1 84 ? 7.351 -6.821 13.764 1.00 92.56 84 SER A O 1
ATOM 665 N N . GLY A 1 85 ? 5.334 -7.591 13.164 1.00 90.69 85 GLY A N 1
ATOM 666 C CA . GLY A 1 85 ? 5.576 -8.982 13.531 1.00 90.69 85 GLY A CA 1
ATOM 667 C C . GLY A 1 85 ? 4.333 -9.850 13.357 1.00 90.69 85 GLY A C 1
ATOM 668 O O . GLY A 1 85 ? 3.282 -9.376 12.931 1.00 90.69 85 GLY A O 1
ATOM 669 N N . ASN A 1 86 ? 4.439 -11.133 13.687 1.00 89.88 86 ASN A N 1
ATOM 670 C CA . ASN A 1 86 ? 3.280 -12.029 13.733 1.00 89.88 86 ASN A CA 1
ATOM 671 C C . ASN A 1 86 ? 2.621 -11.954 15.114 1.00 89.88 86 ASN A C 1
ATOM 673 O O . ASN A 1 86 ? 3.321 -11.772 16.111 1.00 89.88 86 ASN A O 1
ATOM 677 N N . ASN A 1 87 ? 1.296 -12.116 15.174 1.00 89.06 87 ASN A N 1
ATOM 678 C CA . ASN A 1 87 ? 0.523 -12.117 16.424 1.00 89.06 87 ASN A CA 1
ATOM 679 C C . ASN A 1 87 ? 0.754 -10.873 17.303 1.00 89.06 87 ASN A C 1
ATOM 681 O O . ASN A 1 87 ? 0.848 -10.966 18.529 1.00 89.06 87 ASN A O 1
ATOM 685 N N . VAL A 1 88 ? 0.868 -9.691 16.685 1.00 94.44 88 VAL A N 1
ATOM 686 C CA . VAL A 1 88 ? 0.905 -8.425 17.431 1.00 94.44 88 VAL A CA 1
ATOM 687 C C . VAL A 1 88 ? -0.374 -8.325 18.262 1.00 94.44 88 VAL A C 1
ATOM 689 O O . VAL A 1 88 ? -1.466 -8.549 17.744 1.00 94.44 88 VAL A O 1
ATOM 692 N N . ALA A 1 89 ? -0.242 -8.015 19.553 1.00 96.81 89 ALA A N 1
ATOM 693 C CA . ALA A 1 89 ? -1.370 -8.015 20.478 1.00 96.81 89 ALA A CA 1
ATOM 694 C C . ALA A 1 89 ? -2.516 -7.114 19.988 1.00 96.81 89 ALA A C 1
ATOM 696 O O . ALA A 1 89 ? -2.289 -5.949 19.656 1.00 96.81 89 ALA A O 1
ATOM 697 N N . VAL A 1 90 ? -3.746 -7.635 20.033 1.00 97.44 90 VAL A N 1
ATOM 698 C CA . VAL A 1 90 ? -4.973 -6.939 19.602 1.00 97.44 90 VAL A CA 1
ATOM 699 C C . VAL A 1 90 ? -5.066 -5.530 20.189 1.00 97.44 90 VAL A C 1
ATOM 701 O O . VAL A 1 90 ? -5.301 -4.572 19.462 1.00 97.44 90 VAL A O 1
ATOM 704 N N . SER A 1 91 ? -4.803 -5.369 21.489 1.00 97.81 91 SER A N 1
ATOM 705 C CA . SER A 1 91 ? -4.854 -4.063 22.159 1.00 97.81 91 SER A CA 1
ATOM 706 C C . SER A 1 91 ? -3.873 -3.041 21.579 1.00 97.81 91 SER A C 1
ATOM 708 O O . SER A 1 91 ? -4.209 -1.863 21.482 1.00 97.81 91 SER A O 1
ATOM 710 N N . LYS A 1 92 ? -2.683 -3.480 21.152 1.00 97.56 92 LYS A N 1
ATOM 711 C CA . LYS A 1 92 ? -1.690 -2.619 20.502 1.00 97.56 92 LYS A CA 1
ATOM 712 C C . LYS A 1 92 ? -2.139 -2.218 19.098 1.00 97.56 92 LYS A C 1
ATOM 714 O O . LYS A 1 92 ? -1.966 -1.062 18.723 1.00 97.56 92 LYS A O 1
ATOM 719 N N . LEU A 1 93 ? -2.740 -3.145 18.350 1.00 97.75 93 LEU A N 1
ATOM 720 C CA . LEU A 1 93 ? -3.288 -2.860 17.022 1.00 97.75 93 LEU A CA 1
ATOM 721 C C . LEU A 1 93 ? -4.432 -1.848 17.099 1.00 97.75 93 LEU A C 1
ATOM 723 O O . LEU A 1 93 ? -4.410 -0.856 16.378 1.00 97.75 93 LEU A O 1
ATOM 727 N N . VAL A 1 94 ? -5.381 -2.054 18.020 1.00 98.12 94 VAL A N 1
ATOM 728 C CA . VAL A 1 94 ? -6.487 -1.115 18.266 1.00 98.12 94 VAL A CA 1
ATOM 729 C C . VAL A 1 94 ? -5.945 0.250 18.674 1.00 98.12 94 VAL A C 1
ATOM 731 O O . VAL A 1 94 ? -6.356 1.256 18.106 1.00 98.12 94 VAL A O 1
ATOM 734 N N . GLN A 1 95 ? -4.994 0.302 19.613 1.00 97.81 95 GLN A N 1
ATOM 735 C CA . GLN A 1 95 ? -4.370 1.557 20.028 1.00 97.81 95 GLN A CA 1
ATOM 736 C C . GLN A 1 95 ? -3.759 2.289 18.829 1.00 97.81 95 GLN A C 1
ATOM 738 O O . GLN A 1 95 ? -4.138 3.420 18.553 1.00 97.81 95 GLN A O 1
ATOM 743 N N . ASN A 1 96 ? -2.861 1.649 18.082 1.00 97.81 96 ASN A N 1
ATOM 744 C CA . ASN A 1 96 ? -2.143 2.309 16.991 1.00 97.81 96 ASN A CA 1
ATOM 745 C C . ASN A 1 96 ? -3.069 2.727 15.845 1.00 97.81 96 ASN A C 1
ATOM 747 O O . ASN A 1 96 ? -2.978 3.857 15.370 1.00 97.81 96 ASN A O 1
ATOM 751 N N . ALA A 1 97 ? -4.023 1.870 15.477 1.00 97.31 97 ALA A N 1
ATOM 752 C CA . ALA A 1 97 ? -5.010 2.173 14.448 1.00 97.31 97 ALA A CA 1
ATOM 753 C C . ALA A 1 97 ? -5.985 3.295 14.842 1.00 97.31 97 ALA A C 1
ATOM 755 O O . ALA A 1 97 ? -6.685 3.784 13.969 1.00 97.31 97 ALA A O 1
ATOM 756 N N . THR A 1 98 ? -6.047 3.703 16.117 1.00 96.81 98 THR A N 1
ATOM 757 C CA . THR A 1 98 ? -6.947 4.762 16.617 1.00 96.81 98 THR A CA 1
ATOM 758 C C . THR A 1 98 ? -6.213 6.012 17.116 1.00 96.81 98 THR A C 1
ATOM 760 O O . THR A 1 98 ? -6.850 6.970 17.547 1.00 96.81 98 THR A O 1
ATOM 763 N N . LEU A 1 99 ? -4.878 6.057 17.019 1.00 94.56 99 LEU A N 1
ATOM 764 C CA . LEU A 1 99 ? -4.082 7.254 17.339 1.00 94.56 99 LEU A CA 1
ATOM 765 C C . LEU A 1 99 ? -4.145 8.333 16.247 1.00 94.56 99 LEU A C 1
ATOM 767 O O . LEU A 1 99 ? -3.728 9.471 16.468 1.00 94.56 99 LEU A O 1
ATOM 771 N N . CYS A 1 100 ? -4.637 7.981 15.064 1.00 89.50 100 CYS A N 1
ATOM 772 C CA . CYS A 1 100 ? -4.629 8.841 13.891 1.00 89.50 100 CYS A CA 1
ATOM 773 C C . CYS A 1 100 ? -5.884 9.714 13.837 1.00 89.50 100 CYS A C 1
ATOM 775 O O . CYS A 1 100 ? -7.001 9.215 13.982 1.00 89.50 100 CYS A O 1
ATOM 777 N N . SER A 1 101 ? -5.697 11.005 13.557 1.00 88.88 101 SER A N 1
ATOM 778 C CA . SER A 1 101 ? -6.780 11.981 13.426 1.00 88.88 101 SER A CA 1
ATOM 779 C C . SER A 1 101 ? -6.642 12.746 12.113 1.00 88.88 101 SER A C 1
ATOM 781 O O . SER A 1 101 ? -5.642 13.430 11.892 1.00 88.88 101 SER A O 1
ATOM 783 N N . ALA A 1 102 ? -7.628 12.591 11.232 1.00 94.62 102 ALA A N 1
ATOM 784 C CA . ALA A 1 102 ? -7.764 13.310 9.970 1.00 94.62 102 ALA A CA 1
ATOM 785 C C . ALA A 1 102 ? -9.204 13.160 9.468 1.00 94.62 102 ALA A C 1
ATOM 787 O O . ALA A 1 102 ? -9.799 12.109 9.675 1.00 94.62 102 ALA A O 1
ATOM 788 N N . ASP A 1 103 ? -9.730 14.133 8.723 1.00 95.00 103 ASP A N 1
ATOM 789 C CA . ASP A 1 103 ? -11.083 14.035 8.139 1.00 95.00 103 ASP A CA 1
ATOM 790 C C . ASP A 1 103 ? -11.242 12.802 7.224 1.00 95.00 103 ASP A C 1
ATOM 792 O O . ASP A 1 103 ? -12.315 12.203 7.130 1.00 95.00 103 ASP A O 1
ATOM 796 N N . HIS A 1 104 ? -10.143 12.388 6.584 1.00 96.44 104 HIS A N 1
ATOM 797 C CA . HIS A 1 104 ? -10.037 11.165 5.796 1.00 96.44 104 HIS A CA 1
ATOM 798 C C . HIS A 1 104 ? -8.894 10.299 6.330 1.00 96.44 104 HIS A C 1
ATOM 800 O O . HIS A 1 104 ? -7.720 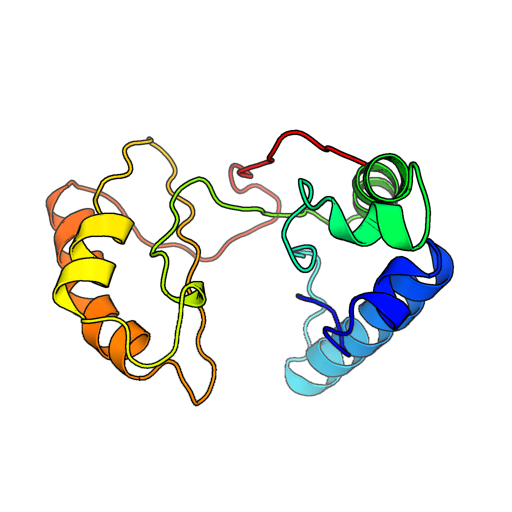10.624 6.146 1.00 96.44 104 HIS A O 1
ATOM 806 N N . VAL A 1 105 ? -9.230 9.179 6.971 1.00 97.06 105 VAL A N 1
ATOM 807 C CA . VAL A 1 105 ? -8.249 8.216 7.490 1.00 97.06 105 VAL A CA 1
ATOM 808 C C . VAL A 1 105 ? -8.139 7.022 6.542 1.00 97.06 105 VAL A C 1
ATOM 810 O O . VAL A 1 105 ? -9.130 6.359 6.246 1.00 97.06 105 VAL A O 1
ATOM 813 N N . THR A 1 106 ? -6.919 6.728 6.093 1.00 97.38 106 THR A N 1
ATOM 814 C CA . THR A 1 106 ? -6.557 5.495 5.384 1.00 97.38 106 THR A CA 1
ATOM 815 C C . THR A 1 106 ? -5.650 4.679 6.296 1.00 97.38 106 THR A C 1
ATOM 817 O O . THR A 1 106 ? -4.485 5.032 6.485 1.00 97.38 106 THR A O 1
ATOM 820 N N . ILE A 1 107 ? -6.196 3.606 6.873 1.00 97.50 107 ILE A N 1
ATOM 821 C CA . ILE A 1 107 ? -5.484 2.719 7.801 1.00 97.50 107 ILE A CA 1
ATOM 822 C C . ILE A 1 107 ? -4.796 1.598 7.015 1.00 97.50 107 ILE A C 1
ATOM 824 O O . ILE A 1 107 ? -5.436 0.929 6.201 1.00 97.50 107 ILE A O 1
ATOM 828 N N . LEU A 1 108 ? -3.502 1.383 7.256 1.00 97.81 108 LEU A N 1
ATOM 829 C CA . LEU A 1 108 ? -2.773 0.214 6.768 1.00 97.81 108 LEU A CA 1
ATOM 830 C C . LEU A 1 108 ? -2.955 -0.969 7.725 1.00 97.81 108 LEU A C 1
ATOM 832 O O . LEU A 1 108 ? -2.643 -0.882 8.916 1.00 97.81 108 LEU A O 1
ATOM 836 N N . MET A 1 109 ? -3.446 -2.072 7.167 1.00 97.12 109 MET A N 1
ATOM 837 C CA . MET A 1 109 ? -3.614 -3.377 7.807 1.00 97.12 109 MET A CA 1
ATOM 838 C C . MET A 1 109 ? -3.341 -4.471 6.760 1.00 97.12 109 MET A C 1
ATOM 840 O O . MET A 1 109 ? -3.386 -4.194 5.558 1.00 97.12 109 MET A O 1
ATOM 844 N N . HIS A 1 110 ? -3.078 -5.692 7.215 1.00 96.56 110 HIS A N 1
ATOM 845 C CA . HIS A 1 110 ? -2.759 -6.863 6.403 1.00 96.56 110 HIS A CA 1
ATOM 846 C C . HIS A 1 110 ? -3.672 -8.035 6.776 1.00 96.56 110 HIS A C 1
ATOM 848 O O . HIS A 1 110 ? -3.844 -8.353 7.950 1.00 96.56 110 HIS A O 1
ATOM 854 N N . ASP A 1 111 ? -4.210 -8.709 5.767 1.00 93.62 111 ASP A N 1
ATOM 855 C CA . ASP A 1 111 ? -5.160 -9.821 5.866 1.00 93.62 111 ASP A CA 1
ATOM 856 C C . ASP A 1 111 ? -4.539 -11.169 5.451 1.00 93.62 111 ASP A C 1
ATOM 858 O O . ASP A 1 111 ? -5.215 -12.044 4.920 1.00 93.62 111 ASP A O 1
ATOM 862 N N . THR A 1 112 ? -3.233 -11.344 5.679 1.00 89.81 112 THR A N 1
ATOM 863 C CA . THR A 1 112 ? -2.528 -12.604 5.387 1.00 89.81 112 THR A CA 1
ATOM 864 C C . THR A 1 112 ? -2.718 -13.641 6.499 1.00 89.81 112 THR A C 1
ATOM 866 O O . THR A 1 112 ? -3.027 -13.287 7.634 1.00 89.81 112 THR A O 1
ATOM 869 N N . ASP A 1 113 ? -2.443 -14.919 6.211 1.00 86.38 113 ASP A N 1
ATOM 870 C CA . ASP A 1 113 ? -2.610 -16.049 7.149 1.00 86.38 113 ASP A CA 1
ATOM 871 C C . ASP A 1 113 ? -1.930 -15.861 8.522 1.00 86.38 113 ASP A C 1
ATOM 873 O O . ASP A 1 113 ? -2.303 -16.496 9.499 1.00 86.38 113 ASP A O 1
ATOM 877 N N . ALA A 1 114 ? -0.911 -15.001 8.622 1.00 86.25 114 ALA A N 1
ATOM 878 C CA . ALA A 1 114 ? -0.192 -14.734 9.870 1.00 86.25 114 ALA A CA 1
ATOM 879 C C . ALA A 1 114 ? -0.797 -13.585 10.710 1.00 86.25 114 ALA A C 1
ATOM 881 O O . ALA A 1 114 ? -0.165 -13.134 11.675 1.00 86.25 114 ALA A O 1
ATOM 882 N N . LYS A 1 115 ? -1.961 -13.053 10.315 1.00 91.25 115 LYS A N 1
ATOM 883 C CA . LYS A 1 115 ? -2.551 -11.804 10.828 1.00 91.25 115 LYS A CA 1
ATOM 884 C C . LYS A 1 115 ? -3.919 -12.001 11.489 1.00 91.25 115 LYS A C 1
ATOM 886 O O . LYS A 1 115 ? -4.757 -11.105 11.456 1.00 91.25 115 LYS A O 1
ATOM 891 N N . ASP A 1 116 ? -4.121 -13.125 12.176 1.00 93.12 116 ASP A N 1
ATOM 892 C CA . ASP A 1 116 ? -5.358 -13.403 12.925 1.00 93.12 116 ASP A CA 1
ATOM 893 C C . ASP A 1 116 ? -5.705 -12.282 13.920 1.00 93.12 116 ASP A C 1
ATOM 895 O O . ASP A 1 116 ? -6.839 -11.803 13.969 1.00 93.12 116 ASP A O 1
ATOM 899 N N . THR A 1 117 ? -4.709 -11.767 14.650 1.00 95.56 117 THR A N 1
ATOM 900 C CA . THR A 1 117 ? -4.927 -10.673 15.610 1.00 95.56 117 THR A CA 1
ATOM 901 C C . THR A 1 117 ? -5.332 -9.353 14.942 1.00 95.56 117 THR A C 1
ATOM 903 O O . THR A 1 117 ? -5.998 -8.530 15.575 1.00 95.56 117 THR A O 1
ATOM 906 N N . THR A 1 118 ? -4.993 -9.142 13.664 1.00 95.38 118 THR A N 1
ATOM 907 C CA . THR A 1 118 ? -5.478 -8.000 12.871 1.00 95.38 118 THR A CA 1
ATOM 908 C C . THR A 1 118 ? -6.985 -8.108 12.643 1.00 95.38 118 THR A C 1
ATOM 910 O O . THR A 1 118 ? -7.709 -7.125 12.819 1.00 95.38 118 THR A O 1
ATOM 913 N N . VAL A 1 119 ? -7.476 -9.309 12.322 1.00 94.75 119 VAL A N 1
ATOM 914 C CA . VAL A 1 119 ? -8.910 -9.582 12.144 1.00 94.75 119 VAL A CA 1
ATOM 915 C C . VAL A 1 119 ? -9.660 -9.415 13.468 1.00 94.75 119 VAL A C 1
ATOM 917 O O . VAL A 1 119 ? -10.708 -8.771 13.504 1.00 94.75 119 VAL A O 1
ATOM 920 N N . GLU A 1 120 ? -9.097 -9.912 14.572 1.00 96.94 120 GLU A N 1
ATOM 921 C CA . GLU A 1 120 ? -9.666 -9.763 15.920 1.00 96.94 120 GLU A CA 1
ATOM 922 C C . GLU A 1 120 ? -9.761 -8.296 16.385 1.00 96.94 120 GLU A C 1
ATOM 924 O O . GLU A 1 120 ? -10.681 -7.936 17.122 1.00 96.94 120 GLU A O 1
ATOM 929 N N . ALA A 1 121 ? -8.836 -7.430 15.955 1.00 97.50 121 ALA A N 1
ATOM 930 C CA . ALA A 1 121 ? -8.838 -6.003 16.289 1.00 97.50 121 ALA A CA 1
ATOM 931 C C . ALA A 1 121 ? -9.902 -5.194 15.527 1.00 97.50 121 ALA A C 1
ATOM 933 O O . ALA A 1 121 ? -10.345 -4.144 16.006 1.00 97.50 121 ALA A O 1
ATOM 934 N N . LEU A 1 122 ? -10.324 -5.668 14.352 1.00 97.06 122 LEU A N 1
ATOM 935 C CA . LEU A 1 122 ? -11.148 -4.906 13.416 1.00 97.06 122 LEU A CA 1
ATOM 936 C C . LEU A 1 122 ? -12.489 -4.412 14.005 1.00 97.06 122 LEU A C 1
ATOM 938 O O . LEU A 1 122 ? -12.808 -3.239 13.789 1.00 97.06 122 LEU A O 1
ATOM 942 N N . PRO A 1 123 ? -13.263 -5.205 14.782 1.00 98.25 123 PRO A N 1
ATOM 943 C CA . PRO A 1 123 ? -14.518 -4.730 15.370 1.00 98.25 123 PRO A CA 1
ATOM 944 C C . PRO A 1 123 ? -14.337 -3.507 16.276 1.00 98.25 123 PRO A C 1
ATOM 946 O O . PRO A 1 123 ? -15.080 -2.537 16.146 1.00 98.25 123 PRO A O 1
ATOM 949 N N . GLN A 1 124 ? -13.304 -3.504 17.127 1.00 98.38 124 GLN A N 1
ATOM 950 C CA . GLN A 1 124 ? -13.029 -2.398 18.054 1.00 98.38 124 GLN A CA 1
ATOM 951 C C . GLN A 1 124 ? -12.596 -1.127 17.312 1.00 98.38 124 GLN A C 1
ATOM 953 O O . GLN A 1 124 ? -13.014 -0.026 17.668 1.00 98.38 124 GLN A O 1
ATOM 958 N N . ILE A 1 125 ? -11.798 -1.270 16.248 1.00 98.12 125 ILE A N 1
ATOM 959 C CA . ILE A 1 125 ? -11.381 -0.146 15.397 1.00 98.12 125 ILE A CA 1
ATOM 960 C C . ILE A 1 125 ? -12.600 0.462 14.686 1.00 98.12 125 ILE A C 1
ATOM 962 O O . ILE A 1 125 ? -12.766 1.683 14.661 1.00 98.12 125 ILE A O 1
ATOM 966 N N . ILE A 1 126 ? -13.488 -0.379 14.143 1.00 98.00 126 ILE A N 1
ATOM 967 C CA . ILE A 1 126 ? -14.722 0.072 13.487 1.00 98.00 126 ILE A CA 1
ATOM 968 C C . ILE A 1 126 ? -15.639 0.797 14.478 1.00 98.00 126 ILE A C 1
ATOM 970 O O . ILE A 1 126 ? -16.164 1.864 14.150 1.00 98.00 126 ILE A O 1
ATOM 974 N N . GLU A 1 127 ? -15.839 0.238 15.673 1.00 98.31 127 GLU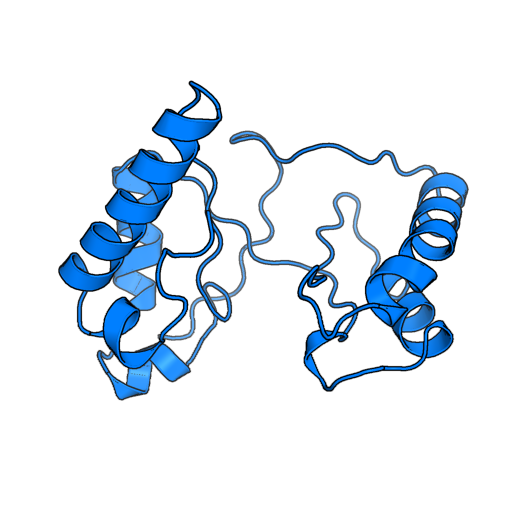 A N 1
ATOM 975 C CA . GLU A 1 127 ? -16.650 0.850 16.730 1.00 98.31 127 GLU A CA 1
ATOM 976 C C . GLU A 1 127 ? -16.089 2.202 17.172 1.00 98.31 127 GLU A C 1
ATOM 978 O O . GLU A 1 127 ? -16.851 3.166 17.260 1.00 98.31 127 GLU A O 1
ATOM 983 N N . TYR A 1 128 ? -14.770 2.304 17.364 1.00 97.88 128 TYR A N 1
ATOM 984 C CA . TYR A 1 128 ? -14.103 3.562 17.696 1.00 97.88 128 TYR A CA 1
ATOM 985 C C . TYR A 1 128 ? -14.409 4.646 16.658 1.00 97.88 128 TYR A C 1
ATOM 987 O O . TYR A 1 128 ? -14.969 5.690 16.998 1.00 97.88 128 TYR A O 1
ATOM 995 N N . TYR A 1 129 ? -14.109 4.392 15.380 1.00 97.81 129 TYR A N 1
ATOM 996 C CA . TYR A 1 129 ? -14.278 5.397 14.330 1.00 97.81 129 TYR A CA 1
ATOM 997 C C . TYR A 1 129 ? -15.751 5.751 14.096 1.00 97.81 129 TYR A C 1
ATOM 999 O O . TYR A 1 129 ? -16.080 6.927 13.941 1.00 97.81 129 TYR A O 1
ATOM 1007 N N . ARG A 1 130 ? -16.672 4.779 14.161 1.00 97.81 130 ARG A N 1
ATOM 1008 C CA . ARG A 1 130 ? -18.118 5.068 14.121 1.00 97.81 130 ARG A CA 1
ATOM 1009 C C . ARG A 1 130 ? -18.565 5.926 15.304 1.00 97.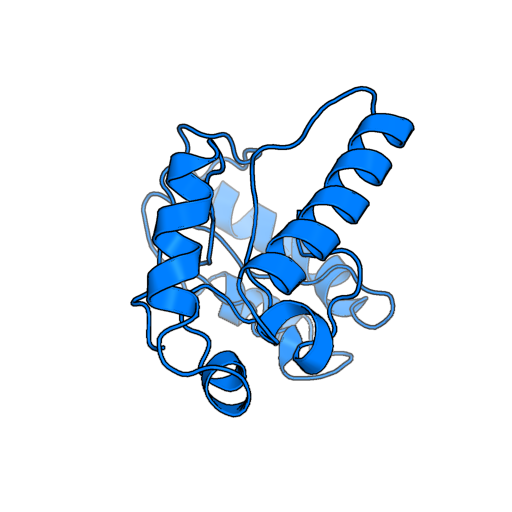81 130 ARG A C 1
ATOM 1011 O O . ARG A 1 130 ? -19.346 6.852 15.109 1.00 97.81 130 ARG A O 1
ATOM 1018 N N . GLY A 1 131 ? -18.048 5.662 16.505 1.00 97.94 131 GLY A N 1
ATOM 1019 C CA . GLY A 1 131 ? -18.307 6.468 17.701 1.00 97.94 131 GLY A CA 1
ATOM 1020 C C . GLY A 1 131 ? -17.784 7.904 17.593 1.00 97.94 131 GLY A C 1
ATOM 1021 O O . GLY A 1 131 ? -18.367 8.808 18.182 1.00 97.94 131 GLY A O 1
ATOM 1022 N N . GLN A 1 132 ? -16.735 8.127 16.795 1.00 96.94 132 GLN A N 1
ATOM 1023 C CA . GLN A 1 132 ? -16.219 9.457 16.449 1.00 96.94 132 GLN A CA 1
ATOM 1024 C C . GLN A 1 132 ? -16.959 10.118 15.264 1.00 96.94 132 GLN A C 1
ATOM 1026 O O . GLN A 1 132 ? -16.600 11.218 14.855 1.00 96.94 132 GLN A O 1
ATOM 1031 N N . GLY A 1 133 ? -17.989 9.474 14.701 1.00 97.44 133 GLY A N 1
ATOM 1032 C CA . GLY A 1 133 ? -18.790 10.014 13.596 1.00 97.44 133 GLY A CA 1
ATOM 1033 C C . GLY A 1 133 ? -18.268 9.698 12.189 1.00 97.44 133 GLY A C 1
ATOM 1034 O O . GLY A 1 133 ? -18.794 10.235 11.214 1.00 97.44 133 GLY A O 1
ATOM 1035 N N . TYR A 1 134 ? -17.271 8.820 12.049 1.00 97.69 134 TYR A N 1
ATOM 1036 C CA . TYR A 1 134 ? -16.758 8.409 10.741 1.00 97.69 134 TYR A CA 1
ATOM 1037 C C . TYR A 1 134 ? -17.683 7.406 10.044 1.00 97.69 134 TYR A C 1
ATOM 1039 O O . TYR A 1 134 ? -18.437 6.651 10.663 1.00 97.69 134 TYR A O 1
ATOM 1047 N N . SER A 1 135 ? -17.550 7.344 8.718 1.00 96.94 135 SER A N 1
ATOM 1048 C CA . SER A 1 135 ? -18.139 6.298 7.879 1.00 96.94 135 SER A CA 1
ATOM 1049 C C . SER A 1 135 ? -17.040 5.527 7.149 1.00 96.94 135 SER A C 1
ATOM 1051 O O . SER A 1 135 ? -16.051 6.112 6.717 1.00 96.94 135 SER A O 1
ATOM 1053 N N . PHE A 1 136 ? -17.224 4.215 6.999 1.00 97.38 136 PHE A N 1
ATOM 1054 C CA . PHE A 1 136 ? -16.309 3.352 6.250 1.00 97.38 136 PHE A CA 1
ATOM 1055 C C . PHE A 1 136 ? -16.787 3.225 4.805 1.00 97.38 136 PHE A C 1
ATOM 1057 O O . PHE A 1 136 ? -17.970 2.976 4.563 1.00 97.38 136 PHE A O 1
ATOM 1064 N N . LYS A 1 137 ? -15.873 3.398 3.848 1.00 96.44 137 LYS A N 1
ATOM 1065 C CA . LYS A 1 137 ? -16.152 3.342 2.408 1.00 96.44 137 LYS A CA 1
ATOM 1066 C C . LYS A 1 137 ? -15.049 2.579 1.683 1.00 96.44 137 LYS A C 1
ATOM 1068 O O . LYS A 1 137 ? -13.905 2.575 2.129 1.00 96.44 137 LYS A O 1
ATOM 1073 N N . GLY A 1 138 ? -15.398 1.970 0.553 1.00 96.00 138 GLY A N 1
ATOM 1074 C CA . GLY A 1 138 ? -14.402 1.498 -0.406 1.00 96.00 138 GLY A CA 1
ATOM 1075 C C . GLY A 1 138 ? -13.703 2.679 -1.080 1.00 96.00 138 GLY A C 1
ATOM 1076 O O . GLY A 1 138 ? -14.322 3.724 -1.296 1.00 96.00 138 GLY A O 1
ATOM 1077 N N . LEU A 1 139 ? -12.421 2.511 -1.407 1.00 96.56 139 LEU A N 1
ATOM 1078 C CA . LEU A 1 139 ? -11.683 3.494 -2.195 1.00 96.56 139 LEU A CA 1
ATOM 1079 C C . LEU A 1 139 ? -12.223 3.549 -3.628 1.00 96.56 139 LEU A C 1
ATOM 1081 O O . LEU A 1 139 ? -12.621 2.540 -4.209 1.00 96.56 139 LEU A O 1
ATOM 1085 N N . THR A 1 140 ? -12.191 4.747 -4.193 1.00 95.25 140 THR A N 1
ATOM 1086 C CA . THR A 1 140 ? -12.507 5.053 -5.592 1.00 95.25 140 THR A CA 1
ATOM 1087 C C . THR A 1 140 ? -11.428 5.986 -6.135 1.00 95.25 140 THR A C 1
ATOM 1089 O O . THR A 1 140 ? -10.648 6.531 -5.358 1.00 95.2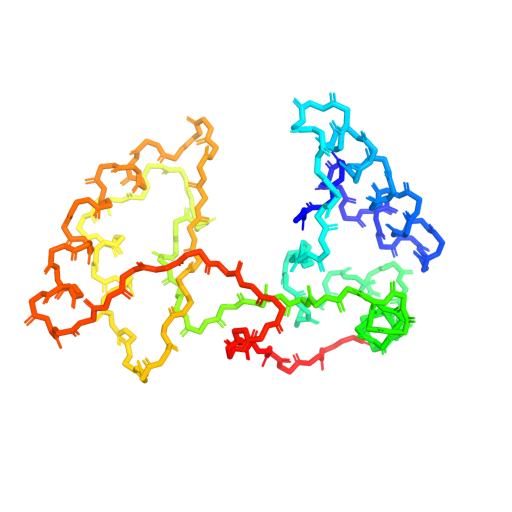5 140 THR A O 1
ATOM 1092 N N . LYS A 1 141 ? -11.394 6.219 -7.450 1.00 92.81 141 LYS A N 1
ATOM 1093 C CA . LYS A 1 141 ? -10.454 7.181 -8.052 1.00 92.81 141 LYS A CA 1
ATOM 1094 C C . LYS A 1 141 ? -10.606 8.607 -7.519 1.00 92.81 141 LYS A C 1
ATOM 1096 O O . LYS A 1 141 ? -9.627 9.334 -7.478 1.00 92.81 141 LYS A O 1
ATOM 1101 N N . ASP A 1 142 ? -11.807 8.974 -7.081 1.00 92.75 142 ASP A N 1
ATOM 1102 C CA . ASP A 1 142 ? -12.111 10.313 -6.566 1.00 92.75 142 ASP A CA 1
ATOM 1103 C C . ASP A 1 142 ? -11.926 10.416 -5.041 1.00 92.75 142 ASP A C 1
ATOM 1105 O O . ASP A 1 142 ? -12.212 11.448 -4.431 1.00 92.75 142 ASP A O 1
ATOM 1109 N N . SER A 1 143 ? -11.494 9.332 -4.387 1.00 95.94 143 SER A N 1
ATOM 1110 C CA . SER A 1 143 ? -11.194 9.348 -2.957 1.00 95.94 143 SER A CA 1
ATOM 1111 C C . SER A 1 143 ? -9.964 10.210 -2.679 1.00 95.94 143 SER A C 1
ATOM 1113 O O . SER A 1 143 ? -8.999 10.191 -3.435 1.00 95.94 143 SER A O 1
ATOM 1115 N N . VAL A 1 144 ? -9.967 10.922 -1.548 1.00 95.31 144 VAL A N 1
ATOM 1116 C CA . VAL A 1 144 ? -8.791 11.670 -1.085 1.00 95.31 144 VAL A CA 1
ATOM 1117 C C . VAL A 1 144 ? -7.645 10.688 -0.844 1.00 95.31 144 VAL A C 1
ATOM 1119 O O . VAL A 1 144 ? -7.701 9.880 0.085 1.00 95.31 144 VAL A O 1
ATOM 1122 N N . ALA A 1 145 ? -6.628 10.737 -1.701 1.00 94.38 145 ALA A N 1
ATOM 1123 C CA . ALA A 1 145 ? -5.491 9.838 -1.624 1.00 94.38 145 ALA A CA 1
ATOM 1124 C C . ALA A 1 145 ? -4.499 10.302 -0.551 1.00 94.38 145 ALA A C 1
ATOM 1126 O O . ALA A 1 145 ? -4.040 11.445 -0.546 1.00 94.38 145 ALA A O 1
ATOM 1127 N N . ALA A 1 146 ? -4.146 9.397 0.362 1.00 95.06 146 ALA A N 1
ATOM 1128 C CA . ALA A 1 146 ? -2.984 9.581 1.216 1.00 95.06 146 ALA A CA 1
ATOM 1129 C C . ALA A 1 146 ? -1.738 9.266 0.379 1.00 95.06 146 ALA A C 1
ATOM 1131 O O . ALA A 1 146 ? -1.446 8.097 0.134 1.00 95.06 146 ALA A O 1
ATOM 1132 N N . HIS A 1 147 ? -1.039 10.297 -0.096 1.00 97.50 147 HIS A N 1
ATOM 1133 C CA . HIS A 1 147 ? 0.247 10.153 -0.782 1.00 97.50 147 HIS A CA 1
ATOM 1134 C C . HIS A 1 147 ? 1.379 10.519 0.167 1.00 97.50 147 HIS A C 1
ATOM 1136 O O . HIS A 1 147 ? 1.429 11.626 0.708 1.00 97.50 147 HIS A O 1
ATOM 1142 N N . HIS A 1 148 ? 2.307 9.591 0.366 1.00 98.38 148 HIS A N 1
ATOM 1143 C CA . HIS A 1 148 ? 3.542 9.889 1.068 1.00 98.38 148 HIS A CA 1
ATOM 1144 C C . HIS A 1 148 ? 4.494 10.716 0.196 1.00 98.38 148 HIS A C 1
ATOM 1146 O O . HIS A 1 148 ? 4.373 10.807 -1.026 1.00 98.38 148 HIS A O 1
ATOM 1152 N N . ARG A 1 149 ? 5.519 11.288 0.835 1.00 98.19 149 ARG A N 1
ATOM 1153 C CA . ARG A 1 149 ? 6.672 11.830 0.116 1.00 98.19 149 ARG A CA 1
ATOM 1154 C C . ARG A 1 149 ? 7.443 10.687 -0.550 1.00 98.19 149 ARG A C 1
ATOM 1156 O O . ARG A 1 149 ? 7.892 9.767 0.132 1.00 98.19 149 ARG A O 1
ATOM 1163 N N . VAL A 1 150 ? 7.656 10.800 -1.857 1.00 98.56 150 VAL A N 1
ATOM 1164 C CA . VAL A 1 150 ? 8.510 9.889 -2.629 1.00 98.56 150 VAL A CA 1
ATOM 1165 C C . VAL A 1 150 ? 9.973 10.065 -2.207 1.00 98.56 150 VAL A C 1
ATOM 1167 O O . VAL A 1 150 ? 10.469 11.193 -2.134 1.00 98.56 150 VAL A O 1
ATOM 1170 N N . ASN A 1 151 ? 10.650 8.954 -1.898 1.00 98.25 151 ASN A N 1
ATOM 1171 C CA . ASN A 1 151 ? 12.009 8.951 -1.336 1.00 98.25 151 ASN A CA 1
ATOM 1172 C C . ASN A 1 151 ? 13.066 8.287 -2.236 1.00 98.25 151 ASN A C 1
ATOM 1174 O O . ASN A 1 151 ? 14.235 8.265 -1.854 1.00 98.25 151 ASN A O 1
ATOM 1178 N N . ASN A 1 152 ? 12.665 7.777 -3.404 1.00 97.69 152 ASN A N 1
ATOM 1179 C CA . ASN A 1 152 ? 13.535 7.246 -4.455 1.00 97.69 152 ASN A CA 1
ATOM 1180 C C . ASN A 1 152 ? 13.090 7.787 -5.817 1.00 97.69 152 ASN A C 1
ATOM 1182 O O . ASN A 1 152 ? 13.952 8.165 -6.619 1.00 97.69 152 ASN A O 1
#

InterPro domains:
  IPR002509 NodB homology domain [PF01522] (2-55)
  IPR002509 NodB homology domain [PS51677] (1-137)
  IPR011330 Glycoside hydrolase/deacetylase, beta/alpha-barrel [SSF88713] (2-139)
  IPR050248 Polysaccharide deacetylase, ArnD subfamily [PTHR10587] (1-137)

Foldseek 3Di:
DEFQPLDLQQLLLALVSVVVRVVVVQVVCCVVPVDGDQEYAYNVGLADPSSVVRPPCHSVVNCVVSVVVPHDYADFQFELCLVVDFCDALVSSLVRRLVDDDPDGGYDDDDDPRRPSSVVNVVSNVVNCVVVVDDDDDDDPPDDGDHDDRND